Protein AF-A0A960WCT8-F1 (afdb_monomer_lite)

pLDDT: mean 93.36, std 6.11, range [59.03, 98.19]

Structure (mmCIF, N/CA/C/O backbone):
data_AF-A0A960WCT8-F1
#
_entry.id   AF-A0A960WCT8-F1
#
loop_
_atom_site.group_PDB
_atom_site.id
_atom_site.type_symbol
_atom_site.label_atom_id
_atom_site.label_alt_id
_atom_site.label_comp_id
_atom_site.label_asym_id
_atom_site.label_entity_id
_atom_site.label_seq_id
_atom_site.pdbx_PDB_ins_code
_atom_site.Cartn_x
_atom_site.Cartn_y
_atom_site.Cartn_z
_atom_site.occupancy
_atom_site.B_iso_or_equiv
_atom_site.auth_seq_id
_atom_site.auth_comp_id
_atom_site.auth_asym_id
_atom_site.auth_atom_id
_atom_site.pdbx_PDB_model_num
ATOM 1 N N . LEU A 1 1 ? -20.730 1.011 13.901 1.00 64.06 1 LEU A N 1
ATOM 2 C CA . LEU A 1 1 ? -19.694 0.002 14.222 1.00 64.06 1 LEU A CA 1
ATOM 3 C C . LEU A 1 1 ? -18.611 0.716 15.012 1.00 64.06 1 LEU A C 1
ATOM 5 O O . LEU A 1 1 ? -18.219 1.794 14.589 1.00 64.06 1 LEU A O 1
ATOM 9 N N . THR A 1 2 ? -18.189 0.172 16.151 1.00 83.50 2 THR A N 1
ATOM 10 C CA . THR A 1 2 ? -17.178 0.797 17.022 1.00 83.50 2 THR A CA 1
ATOM 11 C C . THR A 1 2 ? -15.898 -0.022 16.953 1.00 83.50 2 THR A C 1
ATOM 13 O O . THR A 1 2 ? -15.944 -1.234 17.154 1.00 83.50 2 THR A O 1
ATOM 16 N N . ILE A 1 3 ? -14.769 0.626 16.665 1.00 87.00 3 ILE A N 1
ATOM 17 C CA . ILE A 1 3 ? -13.448 -0.012 16.666 1.00 87.00 3 ILE A CA 1
ATOM 18 C C . ILE A 1 3 ? -12.941 -0.042 18.108 1.00 87.00 3 ILE A C 1
ATOM 20 O O . ILE A 1 3 ? -12.867 0.994 18.765 1.00 87.00 3 ILE A O 1
ATOM 24 N N . THR A 1 4 ? -12.622 -1.231 18.618 1.00 91.00 4 THR A N 1
ATOM 25 C CA . THR A 1 4 ? -12.110 -1.412 19.984 1.00 91.00 4 THR A CA 1
ATOM 26 C C . THR A 1 4 ? -10.582 -1.483 19.993 1.00 91.00 4 THR A C 1
ATOM 28 O O . THR A 1 4 ? -10.024 -2.091 19.080 1.00 91.00 4 THR A O 1
ATOM 31 N N . PRO A 1 5 ? -9.899 -1.005 21.046 1.00 89.81 5 PRO A N 1
ATOM 32 C CA . PRO A 1 5 ? -8.433 -0.990 21.110 1.00 89.81 5 PRO A CA 1
ATOM 33 C C . PRO A 1 5 ? -7.793 -2.355 21.428 1.00 89.81 5 PRO A C 1
ATOM 35 O O . PRO A 1 5 ? -6.581 -2.437 21.590 1.00 89.81 5 PRO A O 1
ATOM 38 N N . TYR A 1 6 ? -8.585 -3.423 21.570 1.00 95.00 6 TYR A N 1
ATOM 39 C CA . TYR A 1 6 ? -8.104 -4.745 21.995 1.00 95.00 6 TYR A CA 1
ATOM 40 C C . TYR A 1 6 ? -7.585 -5.628 20.849 1.00 95.00 6 TYR A C 1
ATOM 42 O O . TYR A 1 6 ? -7.036 -6.696 21.114 1.00 95.00 6 TYR A O 1
ATOM 50 N N . TYR A 1 7 ? -7.774 -5.213 19.595 1.00 93.38 7 TYR A N 1
ATOM 51 C CA . TYR A 1 7 ? -7.393 -5.975 18.403 1.00 93.38 7 TYR A CA 1
ATOM 52 C C . TYR A 1 7 ? -6.462 -5.166 17.501 1.00 93.38 7 TYR A C 1
ATOM 54 O O . TYR A 1 7 ? -6.239 -3.975 17.719 1.00 93.38 7 TYR A O 1
ATOM 62 N N . ASP A 1 8 ? 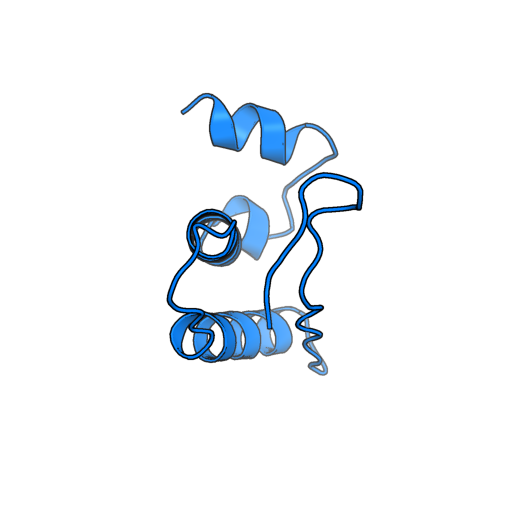-5.931 -5.834 16.479 1.00 93.19 8 ASP A N 1
ATOM 63 C CA . ASP A 1 8 ? -5.128 -5.193 15.443 1.00 93.19 8 ASP A CA 1
ATOM 64 C C . ASP A 1 8 ? -5.894 -4.054 14.747 1.00 93.19 8 ASP A C 1
ATOM 66 O O . ASP A 1 8 ? -7.111 -4.116 14.555 1.00 93.19 8 ASP A O 1
ATOM 70 N N . SER A 1 9 ? -5.163 -3.012 14.354 1.00 92.56 9 SER A N 1
ATOM 71 C CA . SER A 1 9 ? -5.721 -1.790 13.768 1.00 92.56 9 SER A CA 1
ATOM 72 C C . SER A 1 9 ? -6.056 -1.920 12.277 1.00 92.56 9 SER A C 1
ATOM 74 O O . SER A 1 9 ? -6.544 -0.964 11.670 1.00 92.56 9 SER A O 1
ATOM 76 N N . MET A 1 10 ? -5.816 -3.081 11.656 1.00 94.12 10 MET A N 1
ATOM 77 C CA . MET A 1 10 ? -6.097 -3.308 10.240 1.00 94.12 10 MET A CA 1
ATOM 78 C C . MET A 1 10 ? -7.605 -3.359 9.954 1.00 94.12 10 MET A C 1
ATOM 80 O O . MET A 1 10 ? -8.295 -4.319 10.287 1.00 94.12 10 MET A O 1
ATOM 84 N N . LEU A 1 11 ? -8.100 -2.345 9.242 1.00 92.75 11 LEU A N 1
ATOM 85 C CA . LEU A 1 11 ? -9.518 -2.221 8.879 1.00 92.75 11 LEU A CA 1
ATOM 86 C C . LEU A 1 11 ? -9.862 -2.861 7.533 1.00 92.75 11 LEU A C 1
ATOM 88 O O . LEU A 1 11 ? -10.932 -3.440 7.369 1.00 92.75 11 LEU A O 1
ATOM 92 N N . ALA A 1 12 ? -8.971 -2.726 6.552 1.00 93.56 12 ALA A N 1
ATOM 93 C CA . ALA A 1 12 ? -9.202 -3.171 5.185 1.00 93.56 12 ALA A CA 1
ATOM 94 C C . ALA A 1 12 ? -7.879 -3.409 4.449 1.00 93.56 12 ALA A C 1
ATOM 96 O O . ALA A 1 12 ? -6.822 -2.926 4.856 1.00 93.56 12 ALA A O 1
ATOM 97 N N . LYS A 1 13 ? -7.958 -4.131 3.327 1.00 94.81 13 LYS A N 1
ATOM 98 C CA . LYS A 1 13 ? -6.846 -4.344 2.395 1.00 94.81 13 LYS A CA 1
ATOM 99 C C . LYS A 1 13 ? -7.258 -3.859 1.008 1.00 94.81 13 LYS A C 1
ATOM 101 O O . LYS A 1 13 ? -8.183 -4.413 0.422 1.00 94.81 13 LYS A O 1
ATOM 106 N N . LEU A 1 14 ? -6.558 -2.855 0.481 1.00 94.69 14 LEU A N 1
ATOM 107 C CA . LEU A 1 14 ? -6.706 -2.419 -0.907 1.00 94.69 14 LEU A CA 1
ATOM 108 C C . LEU A 1 14 ? -5.698 -3.177 -1.778 1.00 94.69 14 LEU A C 1
ATOM 110 O O . LEU A 1 14 ? -4.492 -2.979 -1.648 1.00 94.69 14 LEU A O 1
ATOM 114 N N . ILE A 1 15 ? -6.191 -4.059 -2.647 1.00 96.56 15 ILE A N 1
ATOM 115 C CA . ILE A 1 15 ? -5.366 -4.897 -3.526 1.00 96.56 15 ILE A CA 1
ATOM 116 C C . ILE A 1 15 ? -5.495 -4.379 -4.954 1.00 96.56 15 ILE A C 1
ATOM 118 O O . ILE A 1 15 ? -6.603 -4.212 -5.459 1.00 96.56 15 ILE A O 1
ATOM 122 N N . ILE A 1 16 ? -4.360 -4.131 -5.607 1.00 97.00 16 ILE A N 1
ATOM 123 C CA . ILE A 1 16 ? -4.312 -3.512 -6.933 1.00 97.00 16 ILE A CA 1
ATOM 124 C C . ILE A 1 16 ? -3.556 -4.413 -7.893 1.00 97.00 16 ILE A C 1
ATOM 126 O O . ILE A 1 16 ? -2.480 -4.914 -7.575 1.00 97.00 16 ILE A O 1
ATOM 130 N N . HIS A 1 17 ? -4.134 -4.599 -9.077 1.00 97.88 17 HIS A N 1
ATOM 131 C CA . HIS A 1 17 ? -3.616 -5.489 -10.102 1.00 97.88 17 HIS A CA 1
ATOM 132 C C . HIS A 1 17 ? -3.484 -4.774 -11.454 1.00 97.88 17 HIS A C 1
ATOM 134 O O . HIS A 1 17 ? -4.361 -4.012 -11.876 1.00 97.88 17 HIS A O 1
ATOM 140 N N . GLY A 1 18 ? -2.381 -5.040 -12.145 1.00 97.56 18 GLY A N 1
ATOM 141 C CA . GLY A 1 18 ? -2.091 -4.589 -13.503 1.00 97.56 18 GLY A CA 1
ATOM 142 C C . GLY A 1 18 ? -1.096 -5.545 -14.152 1.00 97.56 18 GLY A C 1
ATOM 143 O O . GLY A 1 18 ? -0.365 -6.237 -13.447 1.00 97.56 18 GLY A O 1
ATOM 144 N N . GLU A 1 19 ? -1.069 -5.572 -15.479 1.00 98.19 19 GLU A N 1
ATOM 145 C CA . GLU A 1 19 ? -0.174 -6.423 -16.270 1.00 98.19 19 GLU A CA 1
ATOM 146 C C . GLU A 1 19 ? 1.287 -6.000 -16.105 1.00 98.19 19 GLU A C 1
ATOM 148 O O . GLU A 1 19 ? 2.206 -6.812 -16.188 1.00 98.19 19 GLU A O 1
ATOM 153 N N . THR A 1 20 ? 1.508 -4.714 -15.820 1.00 98.12 20 THR A N 1
ATOM 154 C CA . THR A 1 20 ? 2.829 -4.162 -15.520 1.00 98.12 20 THR A CA 1
ATOM 155 C C . THR A 1 20 ? 2.829 -3.398 -14.205 1.00 98.12 20 THR A C 1
ATOM 157 O O . THR A 1 20 ? 1.813 -2.863 -13.751 1.00 98.12 20 THR A O 1
ATOM 160 N N . ARG A 1 21 ? 4.019 -3.256 -13.614 1.00 95.69 21 ARG A N 1
ATOM 161 C CA . ARG A 1 21 ? 4.217 -2.435 -12.415 1.00 95.69 21 ARG A CA 1
ATOM 162 C C . ARG A 1 21 ? 3.791 -0.981 -12.631 1.00 95.69 21 ARG A C 1
ATOM 164 O O . ARG A 1 21 ? 3.177 -0.384 -11.751 1.00 95.69 21 ARG A O 1
ATOM 171 N N . ALA A 1 22 ? 4.078 -0.426 -13.808 1.00 96.00 22 ALA A N 1
ATOM 172 C CA . ALA A 1 22 ? 3.674 0.929 -14.171 1.00 96.00 22 ALA A CA 1
ATOM 173 C C . ALA A 1 22 ? 2.143 1.074 -14.215 1.00 96.00 22 ALA A C 1
ATOM 175 O O . ALA A 1 22 ? 1.596 2.051 -13.696 1.00 96.00 22 ALA A O 1
ATOM 176 N N . GLU A 1 23 ? 1.441 0.085 -14.773 1.00 97.88 23 GLU A N 1
ATOM 177 C CA . GLU A 1 23 ? -0.020 0.060 -14.796 1.00 97.88 23 GLU A CA 1
ATOM 178 C C . GLU A 1 23 ? -0.611 -0.066 -13.385 1.00 97.88 23 GLU A C 1
ATOM 180 O O . GLU A 1 23 ? -1.505 0.704 -13.025 1.00 97.88 23 GLU A O 1
ATOM 185 N N . ALA A 1 24 ? -0.082 -0.981 -12.567 1.00 97.69 24 ALA A N 1
ATOM 186 C CA . ALA A 1 24 ? -0.516 -1.164 -11.185 1.00 97.69 24 ALA A CA 1
ATOM 187 C C . ALA A 1 24 ? -0.324 0.119 -10.360 1.00 97.69 24 ALA A C 1
ATOM 189 O O . ALA A 1 24 ? -1.242 0.539 -9.661 1.00 97.69 24 ALA A O 1
ATOM 190 N N . LEU A 1 25 ? 0.813 0.809 -10.500 1.00 96.62 25 LEU A N 1
ATOM 191 C CA . LEU A 1 25 ? 1.061 2.090 -9.830 1.00 96.62 25 LEU A CA 1
ATOM 192 C C . LEU A 1 25 ? 0.137 3.211 -10.320 1.00 96.62 25 LEU A C 1
ATOM 194 O O . LEU A 1 25 ? -0.289 4.053 -9.528 1.00 96.62 25 LEU A O 1
ATOM 198 N N . ARG A 1 26 ? -0.203 3.235 -11.615 1.00 96.12 26 ARG A N 1
ATOM 199 C CA . ARG A 1 26 ? -1.177 4.193 -12.155 1.00 96.12 26 ARG A CA 1
ATOM 200 C C . ARG A 1 26 ? -2.559 3.976 -11.536 1.00 96.12 26 ARG A C 1
ATOM 202 O O . ARG A 1 26 ? -3.167 4.949 -11.095 1.00 96.12 26 ARG A O 1
ATOM 209 N N . LYS A 1 27 ? -3.025 2.723 -11.467 1.00 97.12 27 LYS A N 1
ATOM 210 C CA . LYS A 1 27 ? -4.277 2.358 -10.785 1.00 97.12 27 LYS A CA 1
ATOM 211 C C . LYS A 1 27 ? -4.207 2.694 -9.294 1.00 97.12 27 LYS A C 1
ATOM 213 O O . LYS A 1 27 ? -5.141 3.288 -8.776 1.00 97.12 27 LYS A O 1
ATOM 218 N N . ALA A 1 28 ? -3.072 2.434 -8.642 1.00 96.38 28 ALA A N 1
ATOM 219 C CA . ALA A 1 28 ? -2.856 2.744 -7.230 1.00 96.38 28 ALA A CA 1
ATOM 220 C C . ALA A 1 28 ? -3.002 4.218 -6.884 1.00 96.38 28 ALA A C 1
ATOM 222 O O . ALA A 1 28 ? -3.649 4.538 -5.891 1.00 96.38 28 ALA A O 1
ATOM 223 N N . ARG A 1 29 ? -2.474 5.116 -7.720 1.00 94.12 29 ARG A N 1
ATOM 224 C CA . ARG A 1 29 ? -2.671 6.558 -7.536 1.00 94.12 29 ARG A CA 1
ATOM 225 C C . ARG A 1 29 ? -4.148 6.946 -7.577 1.00 94.12 29 ARG A C 1
ATOM 227 O O . ARG A 1 29 ? -4.593 7.661 -6.688 1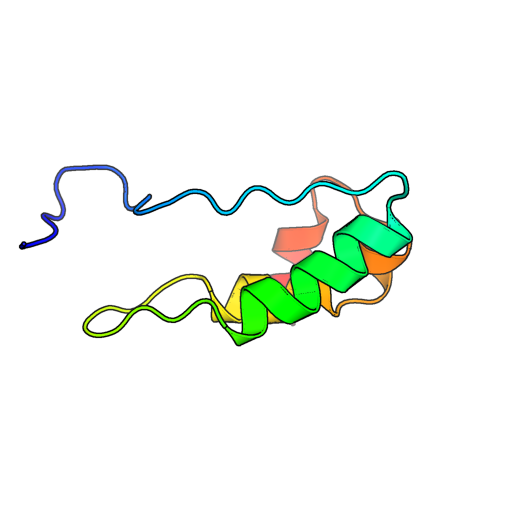.00 94.12 29 ARG A O 1
ATOM 234 N N . ALA A 1 30 ? -4.896 6.446 -8.561 1.00 94.38 30 ALA A N 1
ATOM 235 C CA . ALA A 1 30 ? -6.326 6.732 -8.682 1.00 94.38 30 ALA A CA 1
ATOM 236 C C . ALA A 1 30 ? -7.123 6.147 -7.504 1.00 94.38 30 ALA A C 1
ATOM 238 O O . ALA A 1 30 ? -7.818 6.880 -6.807 1.00 94.38 30 ALA A O 1
ATOM 239 N N . SER A 1 31 ? -6.941 4.856 -7.205 1.00 95.31 31 SER A N 1
ATOM 240 C CA . SER A 1 31 ? -7.654 4.193 -6.110 1.00 95.31 31 SER A CA 1
ATOM 241 C C . SER A 1 31 ? -7.357 4.828 -4.753 1.00 95.31 31 SER A C 1
ATOM 243 O O . SER A 1 31 ? -8.267 4.989 -3.952 1.00 95.31 31 SER A O 1
ATOM 245 N N . MET A 1 32 ? -6.115 5.242 -4.486 1.00 92.62 32 MET A N 1
ATOM 246 C CA . MET A 1 32 ? -5.782 5.916 -3.228 1.00 92.62 32 MET A CA 1
ATOM 247 C C . MET A 1 32 ? -6.399 7.310 -3.113 1.00 92.62 32 MET A C 1
ATOM 249 O O . MET A 1 32 ? -6.716 7.727 -2.003 1.00 92.62 32 MET A O 1
ATOM 253 N N . MET A 1 33 ? -6.580 8.045 -4.216 1.00 87.44 33 MET A N 1
ATOM 254 C CA . MET A 1 33 ? -7.271 9.343 -4.187 1.00 87.44 33 MET A CA 1
ATOM 255 C C . MET A 1 33 ? -8.749 9.193 -3.805 1.00 87.44 33 MET A C 1
ATOM 257 O O . MET A 1 33 ? -9.266 10.016 -3.052 1.00 87.44 33 MET A O 1
ATOM 261 N N . GLU A 1 34 ? -9.390 8.123 -4.272 1.00 90.88 34 GLU A N 1
ATOM 262 C CA . GLU A 1 34 ? -10.793 7.804 -3.986 1.00 90.88 34 GLU A CA 1
ATOM 263 C C . GLU A 1 34 ? -10.987 7.080 -2.645 1.00 90.88 34 GLU A C 1
ATOM 265 O O . GLU A 1 34 ? -12.081 7.105 -2.085 1.00 90.88 34 GLU A O 1
ATOM 270 N N . PHE A 1 35 ? -9.940 6.453 -2.098 1.00 92.62 35 PHE A N 1
ATOM 271 C CA . PHE A 1 35 ? -10.025 5.723 -0.836 1.00 92.62 35 PHE A CA 1
ATOM 272 C C . PHE A 1 35 ? -10.119 6.687 0.351 1.00 92.62 35 PHE A C 1
ATOM 274 O O . PHE A 1 35 ? -9.133 7.309 0.765 1.00 92.62 35 PHE A O 1
ATOM 281 N N . GLN A 1 36 ? -11.334 6.815 0.883 1.00 89.00 36 GLN A N 1
ATOM 282 C CA . GLN A 1 36 ? -11.677 7.702 1.988 1.00 89.00 36 GLN A CA 1
ATOM 283 C C . GLN A 1 36 ? -12.324 6.904 3.119 1.00 89.00 36 GLN A C 1
ATOM 285 O O . GLN A 1 36 ? -13.205 6.074 2.896 1.00 89.00 36 GLN A O 1
ATOM 290 N N . LEU A 1 37 ? -11.859 7.160 4.339 1.00 90.44 37 LEU A N 1
ATOM 291 C CA . LEU A 1 37 ? -12.464 6.690 5.577 1.00 90.44 37 LEU A CA 1
ATOM 292 C C . LEU A 1 37 ? -12.660 7.904 6.481 1.00 90.44 37 LEU A C 1
ATOM 294 O O . LEU A 1 37 ? -11.743 8.708 6.645 1.00 90.44 37 LEU A O 1
ATOM 298 N N . GLU A 1 38 ? -13.848 8.020 7.062 1.00 89.94 38 GLU A N 1
ATOM 299 C CA . GLU A 1 38 ? -14.219 9.111 7.960 1.00 89.94 38 GLU A CA 1
ATOM 300 C C . GLU A 1 38 ? -14.380 8.610 9.400 1.00 89.94 38 GLU A C 1
ATOM 302 O O . GLU A 1 38 ? -14.677 7.439 9.644 1.00 89.94 38 GLU A O 1
ATOM 307 N N . GLY A 1 39 ? -14.205 9.518 10.365 1.00 88.94 39 GLY A N 1
ATOM 308 C CA . GLY A 1 39 ? -14.460 9.258 11.786 1.00 88.94 39 GLY A CA 1
ATOM 309 C C . GLY A 1 39 ? -13.298 8.641 12.571 1.00 88.94 39 GLY A C 1
ATOM 310 O O . GLY A 1 39 ? -13.445 8.427 13.771 1.00 88.94 39 GLY A O 1
ATOM 311 N N . ILE A 1 40 ? -12.156 8.385 11.928 1.00 90.25 40 ILE A N 1
ATOM 312 C CA . ILE A 1 40 ? -10.932 7.862 12.549 1.00 90.25 40 ILE A CA 1
ATOM 313 C C . ILE A 1 40 ? -9.685 8.337 11.797 1.00 90.25 40 ILE A C 1
ATOM 315 O O . ILE A 1 40 ? -9.724 8.580 10.590 1.00 90.25 40 ILE A O 1
ATOM 319 N N . GLU A 1 41 ? -8.557 8.408 12.497 1.00 90.75 41 GLU A N 1
ATOM 320 C CA . GLU A 1 41 ? -7.255 8.557 11.850 1.00 90.75 41 GLU A CA 1
ATOM 321 C C . GLU A 1 41 ? -6.829 7.243 11.190 1.00 90.75 41 GLU A C 1
ATOM 323 O O . GLU A 1 41 ? -7.076 6.149 11.702 1.00 90.75 41 GLU A O 1
ATOM 328 N N . THR A 1 42 ? -6.184 7.347 10.029 1.00 94.62 42 THR A N 1
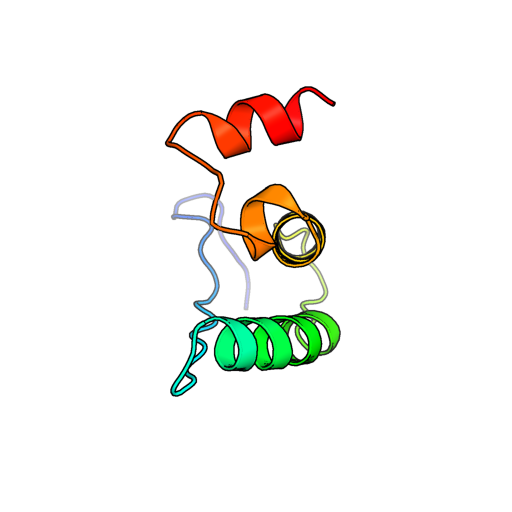ATOM 329 C CA . THR A 1 42 ? -5.733 6.190 9.251 1.00 94.62 42 THR A CA 1
ATOM 330 C C . THR A 1 42 ? -4.335 6.427 8.694 1.00 94.62 42 THR A C 1
ATOM 332 O O . THR A 1 42 ? -3.870 7.559 8.582 1.00 94.62 42 THR A O 1
ATOM 335 N N . ASN A 1 43 ? -3.675 5.352 8.268 1.00 95.00 43 ASN A N 1
ATOM 336 C CA . ASN A 1 43 ? -2.388 5.413 7.572 1.00 95.00 43 ASN A CA 1
ATOM 337 C C . ASN A 1 43 ? -2.515 5.716 6.061 1.00 95.00 43 ASN A C 1
ATOM 339 O O . ASN A 1 43 ? -1.524 5.633 5.337 1.00 95.00 43 ASN A O 1
ATOM 343 N N . ILE A 1 44 ? -3.706 6.080 5.565 1.00 95.56 44 ILE A N 1
ATOM 344 C CA . ILE A 1 44 ? -3.935 6.413 4.147 1.00 95.56 44 ILE A CA 1
ATOM 345 C C . ILE A 1 44 ? -3.033 7.562 3.659 1.00 95.56 44 ILE A C 1
ATOM 347 O O . ILE A 1 44 ? -2.477 7.424 2.567 1.00 95.56 44 ILE A O 1
ATOM 351 N N . PRO A 1 45 ? -2.834 8.671 4.409 1.00 93.38 45 PRO A N 1
ATOM 352 C CA . PRO A 1 45 ? -1.940 9.749 3.975 1.00 93.38 45 PRO A CA 1
ATOM 353 C C . PRO A 1 45 ? -0.504 9.267 3.730 1.00 93.38 45 PRO A C 1
ATOM 355 O O . PRO A 1 45 ? 0.058 9.547 2.674 1.00 93.38 45 PRO A O 1
ATOM 358 N N . LEU A 1 46 ? 0.043 8.445 4.632 1.00 95.06 46 LEU A N 1
ATOM 359 C CA . LEU A 1 46 ? 1.376 7.854 4.478 1.00 95.06 46 LEU A CA 1
ATOM 360 C C . LEU A 1 46 ? 1.479 7.015 3.193 1.00 95.06 46 LEU A C 1
ATOM 362 O O . LEU A 1 46 ? 2.421 7.166 2.416 1.00 95.06 46 LEU A O 1
ATOM 366 N N . HIS A 1 47 ? 0.488 6.160 2.924 1.00 95.19 47 HIS A N 1
ATOM 367 C CA . HIS A 1 47 ? 0.469 5.342 1.704 1.00 95.19 47 HIS A CA 1
ATOM 368 C C . HIS A 1 47 ? 0.376 6.185 0.424 1.00 95.19 47 HIS A C 1
ATOM 370 O O . HIS A 1 47 ? 1.018 5.847 -0.575 1.00 95.19 47 HIS A O 1
ATOM 376 N N . LYS A 1 48 ? -0.370 7.301 0.447 1.00 94.12 48 LYS A N 1
ATOM 377 C CA . LYS A 1 48 ? -0.438 8.258 -0.674 1.00 94.12 48 LYS A CA 1
ATOM 378 C C . LYS A 1 48 ? 0.937 8.835 -0.994 1.00 94.12 48 LYS A C 1
ATOM 380 O O . LYS A 1 48 ? 1.316 8.872 -2.164 1.00 94.12 48 LYS A O 1
ATOM 385 N N . GLU A 1 49 ? 1.696 9.233 0.024 1.00 95.25 49 G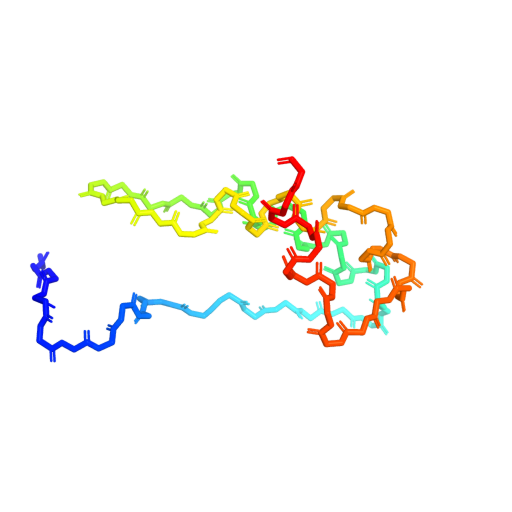LU A N 1
ATOM 386 C CA . GLU A 1 49 ? 3.041 9.780 -0.159 1.00 95.25 49 GLU A CA 1
ATOM 387 C C . GLU A 1 49 ? 4.040 8.732 -0.672 1.00 95.25 49 GLU A C 1
ATOM 389 O O . GLU A 1 49 ? 4.836 9.019 -1.571 1.00 95.25 49 GLU A O 1
ATOM 394 N N . ILE A 1 50 ? 3.971 7.499 -0.161 1.00 95.44 50 ILE A N 1
ATOM 395 C CA . ILE A 1 50 ? 4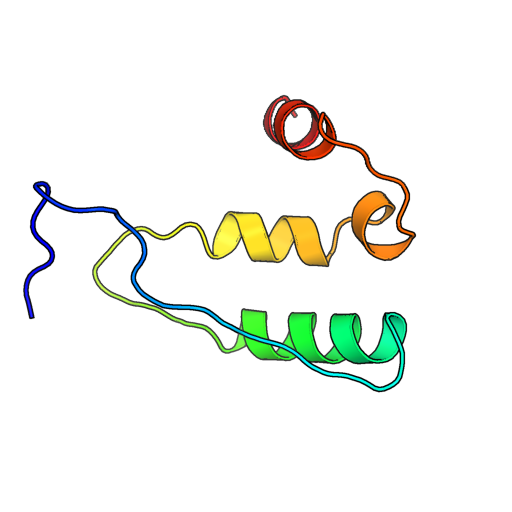.831 6.393 -0.608 1.00 95.44 50 ILE A CA 1
ATOM 396 C C . ILE A 1 50 ? 4.579 6.070 -2.086 1.00 95.44 50 ILE A C 1
ATOM 398 O O . ILE A 1 50 ? 5.527 5.950 -2.858 1.00 95.44 50 ILE A O 1
ATOM 402 N N . ILE A 1 51 ? 3.321 5.988 -2.526 1.00 95.00 51 ILE A N 1
ATOM 403 C CA . ILE A 1 51 ? 2.984 5.653 -3.921 1.00 95.00 51 ILE A CA 1
ATOM 404 C C . ILE A 1 51 ? 3.496 6.705 -4.917 1.00 95.00 51 ILE A C 1
ATOM 406 O O . ILE A 1 51 ? 3.841 6.368 -6.056 1.00 95.00 51 ILE A O 1
ATOM 410 N N . VAL A 1 52 ? 3.565 7.979 -4.517 1.00 94.44 52 VAL A N 1
ATOM 411 C CA . VAL A 1 52 ? 4.096 9.054 -5.372 1.00 94.44 52 VAL A CA 1
ATOM 412 C C . VAL A 1 52 ? 5.612 9.251 -5.239 1.00 94.44 52 VAL A C 1
ATOM 414 O O . VAL A 1 52 ? 6.199 9.973 -6.043 1.00 94.44 52 VAL A O 1
ATOM 417 N N . ASN A 1 53 ? 6.270 8.575 -4.295 1.00 95.75 53 ASN A N 1
ATOM 418 C CA . ASN A 1 53 ? 7.716 8.637 -4.115 1.00 95.75 53 ASN A CA 1
ATOM 419 C C . ASN A 1 53 ? 8.469 8.045 -5.323 1.00 95.75 53 ASN A C 1
ATOM 421 O O . ASN A 1 53 ? 8.115 6.983 -5.831 1.00 95.75 53 ASN A O 1
ATOM 425 N N . LYS A 1 54 ? 9.536 8.718 -5.774 1.00 95.56 54 LYS A N 1
ATOM 426 C CA . LYS A 1 54 ? 10.320 8.291 -6.946 1.00 95.56 54 LYS A CA 1
ATOM 427 C C . LYS A 1 54 ? 11.055 6.969 -6.725 1.00 95.56 54 LYS A C 1
ATOM 429 O O . LYS A 1 54 ? 10.964 6.099 -7.580 1.00 95.56 54 LYS A O 1
ATOM 434 N N . SER A 1 55 ? 11.716 6.792 -5.582 1.00 95.75 55 SER A N 1
ATOM 435 C CA . SER A 1 55 ? 12.420 5.549 -5.241 1.00 95.75 55 SER A CA 1
ATOM 436 C C . SER A 1 55 ? 11.445 4.370 -5.194 1.00 95.75 55 SER A C 1
ATOM 438 O O . SER A 1 55 ? 11.688 3.337 -5.816 1.00 95.75 55 SER A O 1
ATOM 440 N N . PHE A 1 56 ? 10.264 4.565 -4.591 1.00 96.19 56 PHE A N 1
ATOM 441 C CA . PHE A 1 56 ? 9.186 3.578 -4.656 1.00 96.19 56 PHE A CA 1
ATOM 442 C C . PHE A 1 56 ? 8.743 3.325 -6.101 1.00 96.19 56 PHE A C 1
ATOM 444 O O . PHE A 1 56 ? 8.668 2.180 -6.526 1.00 96.19 56 PHE A O 1
ATOM 451 N N . GLN A 1 57 ? 8.501 4.352 -6.916 1.00 95.75 57 GLN A N 1
ATOM 452 C CA . GLN A 1 57 ? 8.099 4.170 -8.316 1.00 95.75 57 GLN A CA 1
ATOM 453 C C . GLN A 1 57 ? 9.161 3.505 -9.196 1.00 95.75 57 GLN A C 1
ATOM 455 O O . GLN A 1 57 ? 8.785 2.782 -10.114 1.00 95.75 57 GLN A O 1
ATOM 460 N N . ASN A 1 58 ? 10.444 3.658 -8.890 1.00 96.12 58 ASN A N 1
ATOM 461 C CA . ASN A 1 58 ? 11.531 3.044 -9.650 1.00 96.12 58 ASN A CA 1
ATOM 462 C C . ASN A 1 58 ? 11.871 1.623 -9.178 1.00 96.12 58 ASN A C 1
ATOM 464 O O . ASN A 1 58 ? 12.574 0.907 -9.881 1.00 96.12 58 ASN A O 1
ATOM 468 N N . GLY A 1 59 ? 11.355 1.184 -8.023 1.00 96.06 59 GLY A N 1
ATOM 469 C CA . GLY A 1 59 ? 11.769 -0.097 -7.437 1.00 96.06 59 GLY A CA 1
ATOM 470 C C . GLY A 1 59 ? 13.090 -0.018 -6.665 1.00 96.06 59 GLY A C 1
ATOM 471 O O . GLY A 1 59 ? 13.686 -1.047 -6.376 1.00 96.06 59 GLY A O 1
ATOM 472 N N . GLU A 1 60 ? 13.552 1.188 -6.342 1.00 96.69 60 GLU A N 1
ATOM 473 C CA . GLU A 1 60 ? 14.828 1.466 -5.677 1.00 96.69 60 GLU A CA 1
ATOM 474 C C . GLU A 1 60 ? 14.620 1.565 -4.158 1.00 96.69 60 GLU A C 1
ATOM 476 O O . GLU A 1 60 ? 14.648 2.650 -3.578 1.00 96.69 60 GLU A O 1
ATOM 481 N N . TYR A 1 61 ? 14.326 0.445 -3.503 1.00 96.44 61 TYR A N 1
ATOM 482 C CA . TYR A 1 61 ? 14.094 0.406 -2.058 1.00 96.44 61 TYR A CA 1
ATOM 483 C C . TYR A 1 61 ? 14.442 -0.954 -1.460 1.00 96.44 61 TYR A C 1
ATOM 485 O O . TYR A 1 61 ? 14.416 -1.981 -2.135 1.00 96.44 61 TYR A O 1
ATOM 493 N N . ASP A 1 62 ? 14.716 -0.948 -0.162 1.00 97.25 62 ASP A N 1
ATOM 494 C CA . ASP A 1 62 ? 14.979 -2.129 0.650 1.00 97.25 62 ASP A CA 1
ATOM 495 C C . ASP A 1 62 ? 14.123 -2.110 1.932 1.00 97.25 62 ASP A C 1
ATOM 497 O O . ASP A 1 62 ? 13.164 -1.343 2.066 1.00 97.25 62 ASP A O 1
ATOM 501 N N . THR A 1 63 ? 14.466 -2.962 2.897 1.00 96.88 63 THR A N 1
ATOM 502 C CA . THR A 1 63 ? 13.775 -3.053 4.189 1.00 96.88 63 THR A CA 1
ATOM 503 C C . THR A 1 63 ? 13.938 -1.813 5.075 1.00 96.88 63 THR A C 1
ATOM 505 O O . THR A 1 63 ? 13.178 -1.654 6.027 1.00 96.88 63 THR A O 1
ATOM 508 N N . HIS A 1 64 ? 14.894 -0.925 4.787 1.00 96.25 64 HIS A N 1
ATOM 509 C CA . HIS A 1 64 ? 15.118 0.317 5.529 1.00 96.25 64 HIS A CA 1
ATOM 510 C C . HIS A 1 64 ? 14.333 1.504 4.967 1.00 96.25 64 HIS A C 1
ATOM 512 O O . HIS A 1 64 ? 14.154 2.489 5.685 1.00 96.25 64 HIS A O 1
ATOM 518 N N . PHE A 1 65 ? 13.814 1.401 3.737 1.00 96.69 65 PHE A N 1
ATOM 519 C CA . PHE A 1 65 ? 13.106 2.480 3.043 1.00 96.69 65 PHE A CA 1
ATOM 520 C C . PHE A 1 65 ? 12.089 3.211 3.920 1.00 96.69 65 PHE A C 1
ATOM 522 O O . PHE A 1 65 ? 12.122 4.434 3.982 1.00 96.69 65 PHE A O 1
ATOM 529 N N . LEU A 1 66 ? 11.206 2.488 4.618 1.00 95.69 66 LEU A N 1
ATOM 530 C CA . LEU A 1 66 ? 10.154 3.122 5.416 1.00 95.69 66 LEU A CA 1
ATOM 531 C C . LEU A 1 66 ? 10.728 3.911 6.602 1.00 95.69 66 LEU A C 1
ATOM 533 O O . LEU A 1 66 ? 10.275 5.017 6.877 1.00 95.69 66 LEU A O 1
ATOM 537 N N . ASN A 1 67 ? 11.744 3.371 7.275 1.00 95.44 67 ASN A N 1
ATOM 538 C CA . ASN A 1 67 ? 12.381 4.050 8.401 1.00 95.44 67 ASN A CA 1
ATOM 539 C C . ASN A 1 67 ? 13.080 5.333 7.945 1.00 95.44 67 ASN A C 1
ATOM 541 O O . ASN A 1 67 ? 12.950 6.361 8.598 1.00 95.44 67 ASN A O 1
ATOM 545 N N . GLU A 1 68 ? 13.784 5.294 6.813 1.00 94.00 68 GLU A N 1
ATOM 546 C CA . GLU A 1 68 ? 14.429 6.479 6.235 1.00 94.00 68 GLU A CA 1
ATOM 547 C C . GLU A 1 68 ? 13.405 7.479 5.683 1.00 94.00 68 GLU A C 1
ATOM 549 O O . GLU A 1 68 ? 13.574 8.688 5.816 1.00 94.00 68 GLU A O 1
ATOM 554 N N . PHE A 1 69 ? 12.300 6.989 5.120 1.00 94.38 69 PHE A N 1
ATOM 555 C CA . PHE A 1 69 ? 11.212 7.822 4.619 1.00 94.38 69 PHE A CA 1
ATOM 556 C C . PHE A 1 69 ? 10.550 8.641 5.735 1.00 94.38 69 PHE A C 1
ATOM 558 O O . PHE A 1 69 ? 10.234 9.808 5.519 1.00 94.38 69 PHE A O 1
ATOM 565 N N . LEU A 1 70 ? 10.364 8.039 6.915 1.00 94.19 70 LEU A N 1
ATOM 566 C CA . LEU A 1 70 ? 9.739 8.669 8.083 1.00 94.19 70 LEU A CA 1
ATOM 567 C C . LEU A 1 70 ? 10.676 9.603 8.865 1.00 94.19 70 LEU A C 1
ATOM 569 O O . LEU A 1 70 ? 10.190 10.423 9.633 1.00 94.19 70 LEU A O 1
ATOM 573 N N . LYS A 1 71 ? 11.999 9.480 8.694 1.00 89.88 71 LYS A N 1
ATOM 574 C CA . LYS A 1 71 ? 13.009 10.347 9.336 1.00 89.88 71 LYS A CA 1
ATOM 575 C C . LYS A 1 71 ? 13.165 11.722 8.681 1.00 89.88 71 LYS A C 1
ATOM 577 O O . LYS A 1 71 ? 13.990 12.506 9.148 1.00 89.88 71 LYS A O 1
ATOM 582 N N . LYS A 1 72 ? 12.459 11.965 7.577 1.00 59.03 72 LYS A N 1
ATOM 583 C CA . LYS A 1 72 ? 12.427 13.270 6.915 1.00 59.03 72 LYS A CA 1
ATOM 584 C C . LYS A 1 72 ? 12.049 14.402 7.861 1.00 59.03 72 LYS A C 1
ATOM 586 O O . LYS A 1 72 ? 11.192 14.175 8.741 1.00 59.03 72 LYS A O 1
#

Sequence (72 aa):
LTITPYYDSMLAKLIIHGETRAEALRKARASMMEFQLEGIETNIPLHKEIIVNKSFQNGEYDTHFLNEFLKK

Foldseek 3Di:
DDDDPPDDPDDDDDDFDDPDLLRRLVVVQVVLVVDDDPDDDDCSVVSNVLSPDPCSSVVNDDPCVVVVVVVD

Secondary structure (DSSP, 8-state):
----TTS-----------SSHHHHHHHHHHHHHH----SS--SHHHHHHHHH-HHHHHT---TT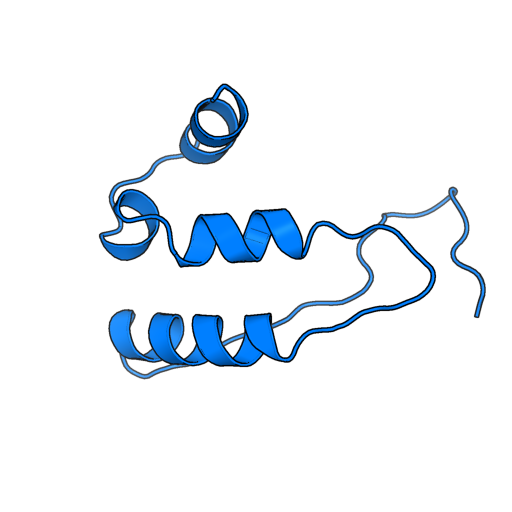HHHHHHT-

Radius of gyration: 14.26 Å; chains: 1; bounding box: 35×20×38 Å